Protein AF-A0A1I1SIM0-F1 (afdb_monomer_lite)

Secondary structure (DSSP, 8-state):
-EEEEEEE-SSS-EEEEEE-TTS-EEEEEE-TTSEEEEEEE---TT-----

Organism: NCBI:txid1505723

Structure (mmCIF, N/CA/C/O backbone):
data_AF-A0A1I1SIM0-F1
#
_entry.id   AF-A0A1I1SIM0-F1
#
loop_
_atom_site.group_PDB
_atom_site.id
_atom_site.type_symbol
_atom_site.label_atom_id
_atom_site.label_alt_id
_atom_site.label_comp_id
_atom_site.label_asym_id
_atom_site.label_entity_id
_atom_site.label_seq_id
_atom_site.pdbx_PDB_ins_code
_atom_site.Cartn_x
_atom_site.Cartn_y
_atom_site.Cartn_z
_atom_site.occupancy
_atom_site.B_iso_or_equiv
_atom_site.auth_seq_id
_atom_site.auth_comp_id
_atom_site.auth_asym_id
_atom_site.auth_atom_id
_atom_site.pdbx_PDB_model_num
ATOM 1 N N . MET A 1 1 ? -9.470 -14.491 10.338 1.00 63.28 1 MET A N 1
ATOM 2 C CA . MET A 1 1 ? -9.428 -13.739 9.059 1.00 63.28 1 MET A CA 1
ATOM 3 C C 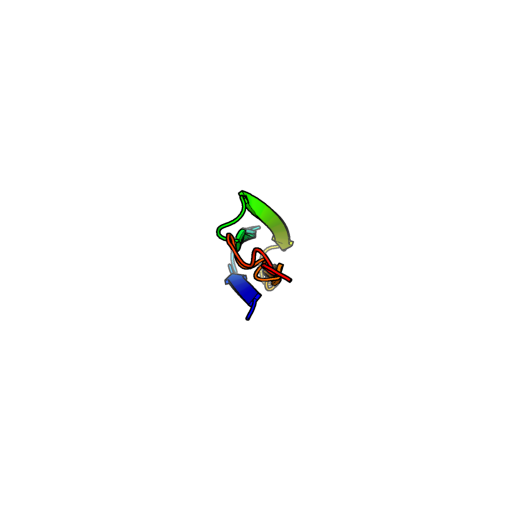. MET A 1 1 ? -8.226 -12.789 9.046 1.00 63.28 1 MET A C 1
ATOM 5 O O . MET A 1 1 ? -7.699 -12.481 10.106 1.00 63.28 1 MET A O 1
ATOM 9 N N . ALA A 1 2 ? -7.754 -12.343 7.881 1.00 68.62 2 ALA A N 1
ATOM 10 C CA . ALA A 1 2 ? -6.694 -11.333 7.740 1.00 68.62 2 ALA A CA 1
ATOM 11 C C . ALA A 1 2 ? -7.033 -10.411 6.560 1.00 68.62 2 ALA A C 1
ATOM 13 O O . ALA A 1 2 ? -7.662 -10.876 5.611 1.00 68.62 2 ALA A O 1
ATOM 14 N N . PHE A 1 3 ? -6.628 -9.141 6.617 1.00 75.88 3 PHE A N 1
ATOM 15 C CA . PHE A 1 3 ? -6.688 -8.248 5.460 1.00 75.88 3 PHE A CA 1
ATOM 16 C C . PHE A 1 3 ? -5.368 -8.357 4.701 1.00 75.88 3 PHE A C 1
ATOM 18 O O . PHE A 1 3 ? -4.289 -8.220 5.286 1.00 75.88 3 PHE A O 1
ATOM 25 N N . MET A 1 4 ? -5.464 -8.647 3.408 1.00 81.12 4 MET A N 1
ATOM 26 C CA . MET A 1 4 ? -4.323 -8.871 2.532 1.00 81.12 4 MET A CA 1
ATOM 27 C C . MET A 1 4 ? -4.519 -8.076 1.251 1.00 81.12 4 MET A C 1
ATOM 29 O O . MET A 1 4 ? -5.570 -8.174 0.624 1.00 81.12 4 MET A O 1
ATO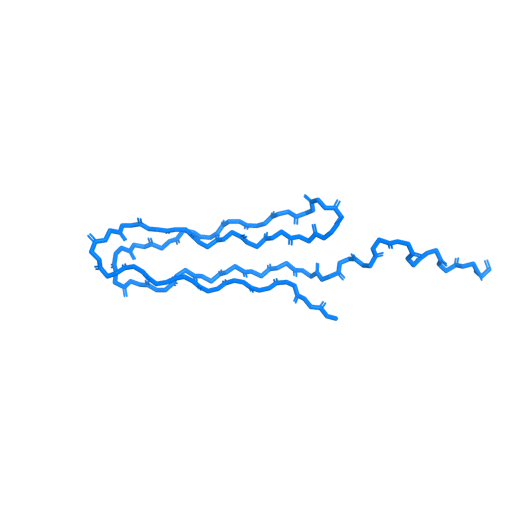M 33 N N . GLU A 1 5 ? -3.488 -7.339 0.857 1.00 82.44 5 GLU A N 1
ATOM 34 C CA . GLU A 1 5 ? -3.423 -6.690 -0.444 1.00 82.44 5 GLU A CA 1
ATOM 35 C C . GLU A 1 5 ? -2.140 -7.082 -1.163 1.00 82.44 5 GLU A C 1
ATOM 37 O O . GLU A 1 5 ? -1.044 -7.082 -0.592 1.00 82.44 5 GLU A O 1
ATOM 42 N N . THR A 1 6 ? -2.291 -7.390 -2.447 1.00 84.81 6 THR A N 1
ATOM 43 C CA . THR A 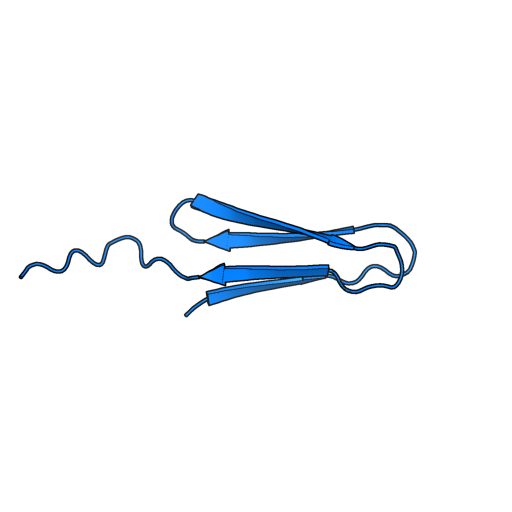1 6 ? -1.182 -7.620 -3.367 1.00 84.81 6 THR A CA 1
ATOM 44 C C . THR A 1 6 ? -1.289 -6.635 -4.507 1.00 84.81 6 THR A C 1
ATOM 46 O O . THR A 1 6 ? -2.336 -6.548 -5.148 1.00 84.81 6 THR A O 1
ATOM 49 N N . TYR A 1 7 ? -0.205 -5.924 -4.786 1.00 80.94 7 TYR A N 1
ATOM 50 C CA . TYR A 1 7 ? -0.164 -4.970 -5.881 1.00 80.94 7 TYR A CA 1
ATOM 51 C C . TYR A 1 7 ? 1.094 -5.188 -6.707 1.00 80.94 7 TYR A C 1
ATOM 53 O O . TYR A 1 7 ? 2.184 -5.321 -6.156 1.00 80.94 7 TYR A O 1
ATOM 61 N N . LYS A 1 8 ? 0.932 -5.242 -8.030 1.00 83.69 8 LYS A N 1
ATOM 62 C CA . LYS A 1 8 ? 2.036 -5.354 -8.980 1.00 83.69 8 LYS A CA 1
ATOM 63 C C . LYS A 1 8 ? 1.944 -4.211 -9.975 1.00 83.69 8 LYS A C 1
ATOM 65 O O . LYS A 1 8 ? 0.929 -4.051 -10.647 1.00 83.69 8 LYS A O 1
ATOM 70 N N . HIS A 1 9 ? 3.031 -3.462 -10.110 1.00 81.94 9 HIS A N 1
ATOM 71 C CA . HIS A 1 9 ? 3.174 -2.439 -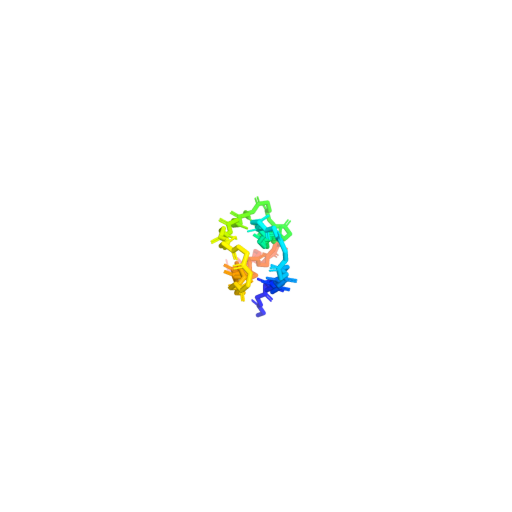11.140 1.00 81.94 9 HIS A CA 1
ATOM 72 C C . HIS A 1 9 ? 4.501 -2.633 -11.883 1.00 81.94 9 HIS A C 1
ATOM 74 O O . HIS A 1 9 ? 5.585 -2.531 -11.306 1.00 81.94 9 HIS A O 1
ATOM 80 N N . SER A 1 10 ? 4.425 -2.920 -13.185 1.00 79.81 10 SER A N 1
ATOM 81 C CA . SER A 1 10 ? 5.604 -3.304 -13.979 1.00 79.81 10 SER A CA 1
ATOM 82 C C . SER A 1 10 ? 6.536 -2.142 -14.314 1.00 79.81 10 SER A C 1
ATOM 84 O O . SER A 1 10 ? 7.736 -2.348 -14.425 1.00 79.81 10 SER A O 1
ATOM 86 N N . SER A 1 11 ? 6.012 -0.925 -14.465 1.00 83.31 11 SER A N 1
ATOM 87 C CA . SER A 1 11 ? 6.790 0.215 -14.978 1.00 83.31 11 SER A CA 1
ATOM 88 C C . SER A 1 11 ? 7.214 1.244 -13.930 1.00 83.31 11 SER A C 1
ATOM 90 O O . SER A 1 11 ? 7.970 2.156 -14.249 1.00 83.31 11 SER A O 1
ATOM 92 N N . ARG A 1 12 ? 6.730 1.143 -12.685 1.00 86.75 12 ARG A N 1
ATOM 93 C CA . ARG A 1 12 ? 7.021 2.109 -11.616 1.00 86.75 12 ARG A CA 1
ATOM 94 C C . ARG A 1 12 ? 7.030 1.431 -10.256 1.00 86.75 12 ARG A C 1
ATOM 96 O O . ARG A 1 12 ? 6.353 0.424 -10.038 1.00 86.75 12 ARG A O 1
ATOM 103 N N . ASN A 1 13 ? 7.794 2.020 -9.347 1.00 89.31 13 ASN A N 1
ATOM 104 C CA . ASN A 1 13 ? 7.787 1.633 -7.946 1.00 89.31 13 ASN A CA 1
ATOM 105 C C . ASN A 1 13 ? 6.390 1.843 -7.359 1.00 89.31 13 ASN A C 1
ATOM 107 O O . ASN A 1 13 ? 5.688 2.786 -7.730 1.00 89.31 13 ASN A O 1
ATOM 111 N N . HIS A 1 14 ? 5.983 0.942 -6.477 1.00 88.56 14 HIS A N 1
ATOM 112 C CA . HIS A 1 14 ? 4.621 0.889 -5.975 1.00 88.56 14 HIS A CA 1
ATOM 113 C C . HIS A 1 14 ? 4.565 0.295 -4.571 1.00 88.56 14 HIS A C 1
ATOM 115 O O . HIS A 1 14 ? 5.528 -0.289 -4.080 1.00 88.56 14 HIS A O 1
ATOM 121 N N . THR A 1 15 ? 3.414 0.447 -3.928 1.00 87.81 15 THR A N 1
ATOM 122 C CA . THR A 1 15 ? 3.210 0.054 -2.535 1.00 87.81 15 THR A CA 1
ATOM 123 C C . THR A 1 15 ? 1.877 -0.673 -2.422 1.00 87.81 15 THR A C 1
ATOM 125 O O . THR A 1 15 ? 0.892 -0.223 -3.004 1.00 87.81 15 THR A O 1
ATOM 128 N N . ALA A 1 16 ? 1.843 -1.775 -1.679 1.00 85.94 16 ALA A N 1
ATOM 129 C CA . ALA A 1 16 ? 0.601 -2.395 -1.219 1.00 85.94 16 ALA A CA 1
ATOM 130 C C . ALA A 1 16 ? 0.257 -1.833 0.167 1.00 85.94 16 ALA A C 1
ATOM 132 O O . ALA A 1 16 ? 1.164 -1.535 0.949 1.00 85.94 16 ALA A O 1
ATOM 133 N N . ALA A 1 17 ? -1.026 -1.625 0.471 1.00 86.06 17 ALA A N 1
ATOM 134 C CA . ALA A 1 17 ? -1.437 -0.954 1.700 1.00 86.06 17 ALA A CA 1
ATOM 135 C C . ALA A 1 17 ? -2.614 -1.673 2.365 1.00 86.06 17 ALA A C 1
ATOM 137 O O . ALA A 1 17 ? -3.766 -1.281 2.228 1.00 86.06 17 ALA A O 1
ATOM 138 N N . ALA A 1 18 ? -2.314 -2.672 3.190 1.00 84.25 18 ALA A N 1
ATOM 139 C CA . ALA A 1 18 ? -3.347 -3.362 3.951 1.00 84.25 18 ALA A CA 1
ATOM 140 C C . ALA A 1 18 ? -3.697 -2.586 5.233 1.00 84.25 18 ALA A C 1
ATOM 142 O O . ALA A 1 18 ? -2.815 -2.202 6.004 1.00 84.25 18 ALA A O 1
ATOM 143 N N . LYS A 1 19 ? -4.990 -2.388 5.496 1.00 82.44 19 LYS A N 1
ATOM 144 C CA . LYS A 1 19 ? -5.508 -1.825 6.753 1.00 82.44 19 LYS A CA 1
ATOM 145 C C . LYS A 1 19 ? -6.610 -2.713 7.313 1.00 82.44 19 LYS A C 1
ATOM 147 O O . LYS A 1 19 ? -7.431 -3.217 6.553 1.00 82.44 19 LYS A O 1
ATOM 152 N N . ASN A 1 20 ? -6.637 -2.894 8.632 1.00 79.00 20 ASN A N 1
ATOM 153 C CA . ASN A 1 20 ? -7.729 -3.583 9.312 1.00 79.00 20 ASN A CA 1
ATOM 154 C C . ASN A 1 20 ? -8.784 -2.591 9.841 1.00 79.00 20 ASN A C 1
ATOM 156 O O . ASN A 1 20 ? -8.558 -1.382 9.918 1.00 79.00 20 ASN A O 1
ATOM 160 N N . ALA A 1 21 ? -9.948 -3.114 10.239 1.00 75.19 21 ALA A N 1
ATOM 161 C CA . ALA A 1 21 ? -11.052 -2.323 10.797 1.00 75.19 21 ALA A CA 1
ATOM 162 C C . ALA A 1 21 ? -10.733 -1.659 12.157 1.00 75.19 21 ALA A C 1
ATOM 164 O O . ALA A 1 21 ? -11.497 -0.814 12.632 1.00 75.19 21 ALA A O 1
ATOM 165 N N . ASN A 1 22 ? -9.612 -2.026 12.783 1.00 72.50 22 ASN A N 1
ATOM 166 C CA . ASN A 1 22 ? -9.152 -1.470 14.054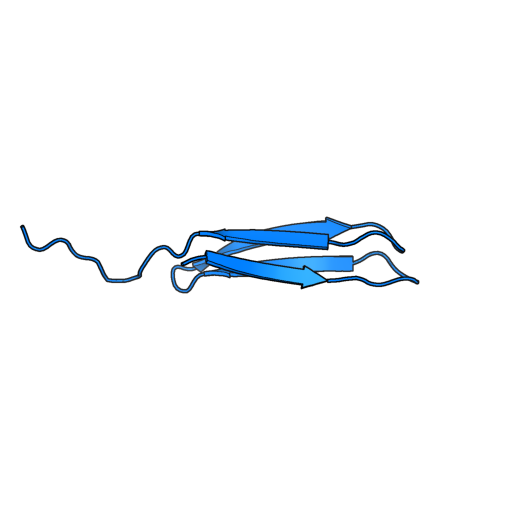 1.00 72.50 22 ASN A CA 1
ATOM 167 C C . ASN A 1 22 ? -8.226 -0.266 13.872 1.00 72.50 22 ASN A C 1
ATOM 169 O O . ASN A 1 22 ? -7.913 0.399 14.854 1.00 72.50 22 ASN A O 1
ATOM 173 N N . GLY A 1 23 ? -7.846 0.050 12.632 1.00 75.06 23 GLY A N 1
ATOM 174 C CA . GLY A 1 23 ? -6.935 1.145 12.321 1.00 75.06 23 GLY A CA 1
ATOM 175 C C . GLY A 1 23 ? -5.470 0.724 12.224 1.00 75.06 23 GLY A C 1
ATOM 176 O O . GLY A 1 23 ? -4.647 1.567 11.867 1.00 75.06 23 GLY A O 1
ATOM 177 N N . ASP A 1 24 ? -5.137 -0.554 12.443 1.00 80.81 24 ASP A N 1
ATOM 178 C CA . ASP A 1 24 ? -3.788 -1.052 12.180 1.00 80.81 24 ASP A CA 1
ATOM 179 C C . ASP A 1 24 ? -3.575 -1.142 10.672 1.00 80.81 24 ASP A C 1
ATOM 181 O O . ASP A 1 24 ? -4.310 -1.819 9.943 1.00 80.81 24 ASP A O 1
ATOM 185 N N . GLY A 1 25 ? -2.549 -0.444 10.202 1.00 83.75 25 GLY A N 1
ATOM 186 C CA . GLY A 1 25 ? -2.153 -0.425 8.806 1.00 83.75 25 GLY A CA 1
ATOM 187 C C . GLY A 1 25 ? -0.738 -0.936 8.621 1.00 83.75 25 GLY A C 1
ATOM 188 O O . GLY A 1 25 ? 0.141 -0.686 9.442 1.00 83.75 25 GLY A O 1
ATOM 189 N N . ARG A 1 26 ? -0.507 -1.595 7.491 1.00 84.31 26 ARG A N 1
ATOM 190 C CA . ARG A 1 26 ? 0.820 -1.939 6.996 1.00 84.31 26 ARG A CA 1
ATOM 191 C C . ARG A 1 26 ? 0.955 -1.478 5.553 1.00 84.31 26 ARG A C 1
ATOM 193 O O . ARG A 1 26 ? 0.008 -1.564 4.773 1.00 84.31 26 ARG A O 1
ATOM 200 N N . ARG A 1 27 ? 2.135 -0.964 5.214 1.00 88.31 27 ARG A N 1
ATOM 201 C CA . ARG A 1 27 ? 2.505 -0.594 3.849 1.00 88.31 27 ARG A CA 1
ATOM 202 C C . ARG A 1 27 ? 3.820 -1.258 3.506 1.00 88.31 27 ARG A C 1
ATOM 204 O O . ARG A 1 27 ? 4.807 -1.014 4.194 1.00 88.31 27 ARG A O 1
ATOM 211 N N . ASP A 1 28 ? 3.829 -2.047 2.443 1.00 87.81 28 ASP A N 1
ATOM 212 C CA . ASP A 1 28 ? 5.038 -2.699 1.955 1.00 87.81 28 ASP A CA 1
ATOM 213 C C . ASP A 1 28 ? 5.348 -2.187 0.547 1.00 87.81 28 ASP A C 1
ATOM 215 O O . ASP A 1 28 ? 4.503 -2.182 -0.354 1.00 87.81 28 ASP A O 1
ATOM 219 N N . TYR A 1 29 ? 6.572 -1.695 0.390 1.00 89.50 29 TYR A N 1
ATOM 220 C CA . TYR A 1 29 ? 7.068 -1.105 -0.844 1.00 89.50 29 TYR A CA 1
ATOM 221 C C . TYR A 1 29 ? 7.696 -2.171 -1.742 1.00 89.50 29 TYR A C 1
ATOM 223 O O . TYR A 1 29 ? 8.451 -3.024 -1.274 1.00 89.50 29 TYR A O 1
ATOM 231 N N . ALA A 1 30 ? 7.457 -2.064 -3.046 1.00 89.19 30 ALA A N 1
ATOM 232 C CA . ALA A 1 30 ? 8.125 -2.853 -4.064 1.00 89.19 30 ALA A CA 1
ATOM 233 C C . ALA A 1 30 ? 8.651 -1.971 -5.200 1.00 89.19 30 ALA A C 1
ATOM 235 O O . ALA A 1 30 ? 8.056 -0.968 -5.607 1.00 89.19 30 ALA A O 1
ATOM 236 N N . ARG A 1 31 ? 9.796 -2.383 -5.749 1.00 88.81 31 ARG A N 1
ATOM 237 C CA . ARG A 1 31 ? 10.327 -1.800 -6.982 1.00 88.81 31 ARG A CA 1
ATOM 238 C C . ARG A 1 31 ? 9.472 -2.201 -8.184 1.00 88.81 31 ARG A C 1
ATOM 240 O O . ARG A 1 31 ? 8.757 -3.202 -8.144 1.00 88.81 31 ARG A O 1
ATOM 247 N N . ALA A 1 32 ? 9.577 -1.420 -9.257 1.00 87.94 32 ALA A N 1
ATOM 248 C CA . ALA A 1 32 ? 8.977 -1.744 -10.548 1.00 87.94 32 ALA A CA 1
ATO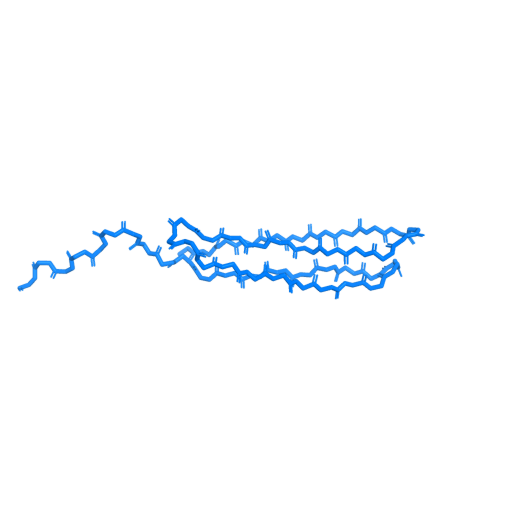M 249 C C . ALA A 1 32 ? 9.286 -3.195 -10.958 1.00 87.94 32 ALA A C 1
ATOM 251 O O . ALA A 1 32 ? 10.422 -3.652 -10.841 1.00 87.94 32 ALA A O 1
ATOM 252 N N . GLY A 1 33 ? 8.263 -3.925 -11.402 1.00 87.00 33 GLY A N 1
ATOM 253 C CA . GLY A 1 33 ? 8.382 -5.328 -11.813 1.00 87.00 33 GLY A CA 1
ATOM 254 C C . GLY A 1 33 ? 8.279 -6.353 -10.676 1.00 87.00 33 GLY A C 1
ATOM 255 O O . GLY A 1 33 ? 7.864 -7.484 -10.933 1.00 87.00 33 GLY A O 1
ATOM 256 N N . SER A 1 34 ? 8.556 -5.964 -9.428 1.00 85.06 34 SER A N 1
ATOM 257 C CA . SER A 1 34 ? 8.317 -6.801 -8.244 1.00 85.06 34 SER A CA 1
ATOM 258 C C . SER A 1 34 ? 6.852 -6.740 -7.803 1.00 85.06 34 SER A C 1
ATOM 260 O O . SER A 1 34 ? 6.089 -5.900 -8.266 1.00 85.06 34 SER A O 1
ATOM 262 N N . THR A 1 35 ? 6.433 -7.655 -6.928 1.00 87.56 35 THR A N 1
ATOM 263 C CA . THR A 1 35 ? 5.085 -7.632 -6.335 1.00 87.56 35 THR A CA 1
ATOM 264 C C . THR A 1 35 ? 5.181 -7.108 -4.909 1.00 87.56 35 THR A C 1
ATOM 266 O O . THR A 1 35 ? 5.941 -7.655 -4.110 1.00 87.56 35 THR A O 1
ATOM 269 N N . ALA A 1 36 ? 4.421 -6.065 -4.587 1.00 88.06 36 ALA A N 1
ATOM 270 C CA . ALA A 1 36 ? 4.219 -5.627 -3.214 1.00 88.06 36 ALA A CA 1
ATOM 271 C C . ALA A 1 36 ? 3.188 -6.530 -2.528 1.00 88.06 36 ALA A C 1
ATOM 273 O O . ALA A 1 36 ? 2.119 -6.803 -3.082 1.00 88.06 36 ALA A O 1
ATOM 274 N N . PHE A 1 37 ? 3.508 -6.973 -1.313 1.00 87.00 37 PHE A N 1
ATOM 275 C CA . PHE A 1 37 ? 2.648 -7.826 -0.502 1.00 87.00 37 PHE A CA 1
ATOM 276 C C . PHE A 1 37 ? 2.497 -7.228 0.892 1.00 87.00 37 PHE A C 1
ATOM 278 O O . PHE A 1 37 ? 3.477 -7.150 1.632 1.00 87.00 37 PHE A O 1
ATOM 285 N N . SER A 1 38 ? 1.268 -6.866 1.257 1.00 84.69 38 SER A N 1
ATOM 286 C CA . SER A 1 38 ? 0.941 -6.374 2.592 1.00 84.69 38 SER A CA 1
ATOM 287 C C . SER A 1 38 ? -0.133 -7.220 3.246 1.00 84.69 38 SER A C 1
ATOM 289 O O . SER A 1 38 ? -1.177 -7.505 2.659 1.00 84.69 38 SER A O 1
ATOM 291 N N . LYS A 1 39 ? 0.112 -7.593 4.504 1.00 83.50 39 LYS A N 1
ATOM 292 C CA . LYS A 1 39 ? -0.821 -8.364 5.326 1.00 83.50 39 LYS A CA 1
ATOM 293 C C . LYS A 1 39 ? -0.908 -7.778 6.727 1.00 83.50 39 LYS A C 1
ATOM 295 O O . LYS A 1 39 ? 0.113 -7.568 7.382 1.00 83.50 39 LYS A O 1
ATOM 300 N N . VAL A 1 40 ? -2.135 -7.584 7.194 1.00 80.62 40 VAL A N 1
ATOM 301 C CA . VAL A 1 40 ? -2.451 -7.280 8.591 1.00 80.62 40 VAL A CA 1
ATOM 302 C C . VAL A 1 40 ? -3.486 -8.273 9.100 1.00 80.62 40 VAL A C 1
ATOM 304 O O . VAL A 1 40 ? -4.410 -8.673 8.388 1.00 80.62 40 VAL A O 1
ATOM 307 N N . ASN A 1 41 ? -3.326 -8.710 10.344 1.00 80.19 41 ASN A N 1
ATOM 308 C CA . ASN A 1 41 ? -4.282 -9.623 10.957 1.00 80.19 41 ASN A CA 1
ATOM 309 C C . ASN A 1 41 ? -5.635 -8.914 11.131 1.00 80.19 41 ASN A C 1
ATOM 311 O O . ASN A 1 41 ? -5.681 -7.709 11.404 1.00 80.19 41 ASN A O 1
ATOM 315 N N . VAL A 1 42 ? -6.747 -9.654 10.997 1.00 68.94 42 VAL A N 1
ATOM 316 C CA . VAL A 1 42 ? -8.026 -9.149 11.510 1.00 68.94 42 VAL A CA 1
ATOM 317 C C . VAL A 1 42 ? -7.888 -9.137 13.016 1.00 68.94 42 VAL A C 1
ATOM 319 O O . VAL A 1 42 ? -7.920 -10.181 13.662 1.00 68.94 42 VAL A O 1
ATOM 322 N N . ALA A 1 43 ? -7.751 -7.947 13.570 1.00 64.50 43 ALA A N 1
ATOM 323 C CA . ALA A 1 43 ? -8.189 -7.723 14.922 1.00 64.50 43 ALA A CA 1
ATOM 324 C C . ALA A 1 43 ? -9.707 -7.502 14.821 1.00 64.50 43 ALA A C 1
ATOM 326 O O . ALA A 1 43 ? -10.167 -6.579 14.151 1.00 64.50 43 ALA A O 1
ATOM 327 N N . ILE A 1 44 ? -10.505 -8.419 15.373 1.00 56.31 44 ILE A N 1
ATOM 328 C CA . ILE A 1 44 ? -11.965 -8.268 15.397 1.00 56.31 44 ILE A CA 1
ATOM 329 C C . ILE A 1 44 ? -12.256 -7.103 16.348 1.00 56.31 44 ILE A C 1
ATOM 331 O O . ILE A 1 44 ? -12.144 -7.263 17.566 1.00 56.31 44 ILE A O 1
ATOM 335 N N . LYS A 1 45 ? -12.598 -5.916 15.825 1.00 54.00 45 LYS A N 1
ATOM 336 C CA . LYS A 1 45 ? -13.134 -4.836 16.664 1.00 54.00 45 LYS A CA 1
ATOM 337 C C . LYS A 1 45 ? -14.393 -5.362 17.337 1.00 54.00 45 LYS A C 1
ATOM 339 O O . LYS A 1 45 ? -15.378 -5.635 16.661 1.00 54.00 45 LYS A O 1
ATOM 344 N N . GLY A 1 46 ? -14.361 -5.509 18.657 1.00 49.62 46 GLY A N 1
ATOM 345 C CA . GLY A 1 46 ? -15.543 -5.900 19.420 1.00 49.62 46 GLY A CA 1
ATOM 346 C C . GLY A 1 46 ? -15.627 -7.360 19.853 1.00 49.62 46 GLY A C 1
ATOM 347 O O . GLY A 1 46 ? -16.657 -7.717 20.417 1.00 49.62 46 GLY A O 1
ATOM 348 N N . ASN A 1 47 ? -14.569 -8.176 19.747 1.00 47.50 47 ASN A N 1
ATOM 349 C CA . ASN A 1 47 ? -14.503 -9.375 20.591 1.00 47.50 47 ASN A CA 1
ATOM 350 C C . ASN A 1 47 ? -14.146 -8.969 22.034 1.00 47.50 47 ASN A C 1
ATOM 352 O O . ASN A 1 47 ? -13.064 -9.263 22.538 1.00 47.50 47 ASN A O 1
ATOM 356 N N . LYS A 1 48 ? -15.062 -8.249 22.699 1.00 47.47 48 LYS A N 1
ATOM 357 C CA . LYS A 1 48 ? -15.147 -8.304 24.157 1.00 47.47 48 LYS A CA 1
ATOM 358 C C . LYS A 1 48 ? -15.477 -9.761 24.459 1.00 47.47 48 LYS A C 1
ATOM 360 O O . LYS A 1 48 ? -16.636 -10.146 24.335 1.00 47.47 48 LYS A O 1
ATOM 365 N N . PHE A 1 49 ? -14.485 -10.571 24.824 1.00 46.22 49 PHE A N 1
ATOM 366 C CA . PHE A 1 49 ? -14.779 -11.741 25.642 1.00 46.22 49 PHE A CA 1
ATOM 367 C C . PHE A 1 49 ? -15.445 -11.188 26.905 1.00 46.22 49 PHE A C 1
ATOM 369 O O . PHE A 1 49 ? -14.778 -10.648 27.781 1.00 46.22 49 PHE A O 1
ATOM 376 N N . ARG A 1 50 ? -16.779 -11.196 26.937 1.00 47.03 50 ARG A N 1
ATOM 377 C CA . ARG A 1 50 ? -17.529 -11.087 28.183 1.00 47.03 50 ARG A CA 1
ATOM 378 C C . ARG A 1 50 ? -17.460 -12.481 28.800 1.00 47.03 50 ARG A C 1
ATOM 380 O O . ARG A 1 50 ? -18.338 -13.296 28.539 1.00 47.03 50 ARG A O 1
ATOM 387 N N . GLY A 1 51 ? -16.342 -12.759 29.463 1.00 41.25 51 GLY A N 1
ATOM 388 C CA . GLY A 1 51 ? -16.203 -13.829 30.446 1.00 41.25 51 GLY A CA 1
ATOM 389 C C . GLY A 1 51 ? -16.303 -13.211 31.825 1.00 41.25 51 GLY A C 1
ATOM 390 O O . GLY A 1 51 ? -15.704 -12.123 31.990 1.00 41.25 51 GLY A O 1
#

Sequence (51 aa):
MAFMETYKHSSRNHTAAAKNANGDGRRDYARAGSTAFSKVNVAIKGNKFRG

pLDDT: mean 76.97, std 13.73, range [41.25, 89.5]

Foldseek 3Di:
DKFKDKDAAQPAKDWTWTAEPVGDIDIFTDGHGDMHIDIDGHPPVPPPPPD

Radius of gyration: 14.21 Å; chains: 1; bounding box: 28×16×45 Å